Protein AF-A0A1V4KE04-F1 (afdb_monomer_lite)

Foldseek 3Di:
DDDDDPCPPVPDDAQPDAPDPDPVLRVLLVVLVVLVVPVVAVVSVVVNSLSNDDPLQRFFFQDPAEGEGPDDDPVRVVVNVVVVGYYDYPVRCCVVCSRQPPGDGDGDHRPDPPDDPPPDDDD

Sequence (123 aa):
MGIDIRHNRDRKVRRREPKSQDIYLRLLVKLYRFLARRTNAPFNKVILKRLFMSRSNRPPLSLSRMVCALRVTQGARSRILRAGGTILTFDQLAMATPKGKGTVLLSGGCCDPPGPPRKWGSP

Organism: NCBI:txid372326

Radius of gyration: 18.55 Å; chains: 1; bounding box: 66×37×49 Å

Secondary structure (DSSP, 8-state):
------GGGT-----SS-S---HHHHHHHHHHHHHHHHS--HHHHHHHHHHHS-GGG-PPP--SSEEE-S---HHHHHHHHHTT-EEE-HHHHHHH-TT-TT-----------SS--------

Structure (mmCIF, N/CA/C/O backbone):
data_AF-A0A1V4KE04-F1
#
_entry.id   AF-A0A1V4KE04-F1
#
loop_
_atom_site.group_PDB
_atom_site.id
_atom_site.type_symbol
_atom_site.label_atom_id
_atom_site.label_alt_id
_atom_site.label_comp_id
_atom_site.label_asym_id
_atom_site.label_entity_id
_atom_site.label_seq_id
_atom_site.pdbx_PDB_ins_code
_atom_site.Cartn_x
_atom_site.Cartn_y
_atom_site.Cartn_z
_atom_site.occupancy
_atom_site.B_iso_or_equiv
_atom_site.auth_seq_id
_atom_site.auth_comp_id
_atom_site.auth_asym_id
_atom_site.auth_atom_id
_atom_site.pdbx_PDB_model_num
ATOM 1 N N . MET A 1 1 ? 42.020 -22.563 -0.982 1.00 62.12 1 MET A N 1
ATOM 2 C CA . MET A 1 1 ? 41.272 -22.659 -2.254 1.00 62.12 1 MET A CA 1
ATOM 3 C C . MET A 1 1 ? 40.408 -21.415 -2.388 1.00 62.12 1 MET A C 1
ATOM 5 O O . MET A 1 1 ? 39.615 -21.162 -1.491 1.00 62.12 1 MET A O 1
ATOM 9 N N . GLY A 1 2 ? 40.628 -20.588 -3.412 1.00 69.75 2 GLY A N 1
ATOM 10 C CA . GLY A 1 2 ? 39.854 -19.359 -3.618 1.00 69.75 2 GLY A CA 1
ATOM 11 C C . GLY A 1 2 ? 38.497 -19.671 -4.247 1.00 69.75 2 GLY A C 1
ATOM 12 O O . GLY A 1 2 ? 38.446 -20.354 -5.265 1.00 69.75 2 GLY A O 1
ATOM 13 N N . ILE A 1 3 ? 37.407 -19.204 -3.634 1.00 71.44 3 ILE A N 1
ATOM 14 C CA . ILE A 1 3 ? 36.059 -19.313 -4.205 1.00 71.44 3 ILE A CA 1
ATOM 15 C C . ILE A 1 3 ? 35.857 -18.128 -5.150 1.00 71.44 3 ILE A C 1
ATOM 17 O O . ILE A 1 3 ? 35.894 -16.977 -4.721 1.00 71.44 3 ILE A O 1
ATOM 21 N N . ASP A 1 4 ? 35.635 -18.415 -6.429 1.00 73.44 4 ASP A N 1
ATOM 22 C CA . ASP A 1 4 ? 35.352 -17.414 -7.454 1.00 73.44 4 ASP A CA 1
ATOM 23 C C . ASP A 1 4 ? 33.896 -16.923 -7.325 1.00 73.44 4 ASP A C 1
ATOM 25 O O . ASP A 1 4 ? 32.938 -17.603 -7.710 1.00 73.44 4 ASP A O 1
ATOM 29 N N . ILE A 1 5 ? 33.704 -15.755 -6.702 1.00 72.62 5 ILE A N 1
ATOM 30 C CA . ILE A 1 5 ? 32.376 -15.165 -6.486 1.00 72.62 5 ILE A CA 1
ATOM 31 C C . ILE A 1 5 ? 31.968 -14.432 -7.769 1.00 72.62 5 ILE A C 1
ATOM 33 O O . ILE A 1 5 ? 32.357 -13.295 -8.034 1.00 72.62 5 ILE A O 1
ATOM 37 N N . ARG A 1 6 ? 31.156 -15.089 -8.599 1.00 72.38 6 ARG A N 1
ATOM 38 C CA . ARG A 1 6 ? 30.572 -14.488 -9.808 1.00 72.38 6 ARG A CA 1
ATOM 39 C C . ARG A 1 6 ? 29.502 -13.444 -9.439 1.00 72.38 6 ARG A C 1
ATOM 41 O O . ARG A 1 6 ? 28.324 -13.770 -9.328 1.00 72.38 6 ARG A O 1
ATOM 48 N N . HIS A 1 7 ? 29.890 -12.170 -9.354 1.00 72.62 7 HIS A N 1
ATOM 49 C CA . HIS A 1 7 ? 29.044 -11.035 -8.926 1.00 72.62 7 HIS A CA 1
ATOM 50 C C . HIS A 1 7 ? 27.900 -10.618 -9.884 1.00 72.62 7 HIS A C 1
ATOM 52 O O . HIS A 1 7 ? 27.133 -9.695 -9.595 1.00 72.62 7 HIS A O 1
ATOM 58 N N . ASN A 1 8 ? 27.750 -11.269 -11.044 1.00 70.50 8 ASN A N 1
ATOM 59 C CA . ASN A 1 8 ? 26.781 -10.871 -12.080 1.00 70.50 8 ASN A CA 1
ATOM 60 C C . ASN A 1 8 ? 25.312 -11.008 -11.615 1.00 70.50 8 ASN A C 1
ATOM 62 O O . ASN A 1 8 ? 24.431 -10.274 -12.057 1.00 70.50 8 ASN A O 1
ATOM 66 N N . ARG A 1 9 ? 25.032 -11.920 -10.675 1.00 65.62 9 ARG A N 1
ATOM 67 C CA . ARG A 1 9 ? 23.669 -12.185 -10.173 1.00 65.62 9 ARG A CA 1
ATOM 68 C C . ARG A 1 9 ? 23.326 -11.438 -8.876 1.00 65.62 9 ARG A C 1
ATOM 70 O O . ARG A 1 9 ? 22.181 -11.495 -8.426 1.00 65.62 9 ARG A O 1
ATOM 77 N N . ASP A 1 10 ? 24.274 -10.697 -8.301 1.00 67.56 10 ASP A N 1
ATOM 78 C CA . ASP A 1 10 ? 24.104 -10.061 -6.986 1.00 67.56 10 ASP A CA 1
ATOM 79 C C . ASP A 1 10 ? 23.422 -8.690 -7.050 1.00 67.56 10 ASP A C 1
ATOM 81 O O . ASP A 1 10 ? 22.839 -8.220 -6.064 1.00 67.56 10 ASP A O 1
ATOM 85 N N . ARG A 1 11 ? 23.411 -8.047 -8.226 1.00 70.38 11 ARG A N 1
ATOM 86 C CA . ARG A 1 11 ? 22.736 -6.757 -8.427 1.00 70.38 11 ARG A CA 1
ATOM 87 C C . ARG A 1 11 ? 21.215 -6.922 -8.426 1.00 70.38 11 ARG A C 1
ATOM 89 O O . ARG A 1 11 ? 20.560 -7.008 -9.459 1.00 70.38 11 ARG A O 1
ATOM 96 N N . LYS A 1 12 ? 20.616 -6.883 -7.234 1.00 71.00 12 LYS A N 1
ATOM 97 C CA . LYS A 1 12 ? 19.158 -6.791 -7.059 1.00 71.00 12 LYS A CA 1
ATOM 98 C C . LYS A 1 12 ? 18.711 -5.330 -7.106 1.00 71.00 12 LYS A C 1
ATOM 100 O O . LYS A 1 12 ? 18.782 -4.617 -6.104 1.00 71.00 12 LYS A O 1
ATOM 105 N N . VAL A 1 13 ? 18.188 -4.893 -8.252 1.00 76.88 13 VAL A N 1
ATOM 106 C CA . VAL A 1 13 ? 17.594 -3.555 -8.405 1.00 76.88 13 VAL A CA 1
ATOM 107 C C . VAL A 1 13 ? 16.290 -3.480 -7.607 1.00 76.88 13 VAL A C 1
ATOM 109 O O . VAL A 1 13 ? 15.264 -4.043 -7.985 1.00 76.88 13 VAL A O 1
ATOM 112 N N . ARG A 1 14 ? 16.323 -2.779 -6.471 1.00 79.62 14 ARG A N 1
ATOM 113 C CA . ARG A 1 14 ? 15.150 -2.528 -5.622 1.00 79.62 14 ARG A CA 1
ATOM 114 C C . ARG A 1 14 ? 14.768 -1.060 -5.702 1.00 79.62 14 ARG A C 1
ATOM 116 O O . ARG A 1 14 ? 15.611 -0.183 -5.526 1.00 79.62 14 ARG A O 1
ATOM 123 N N . ARG A 1 15 ? 13.482 -0.786 -5.910 1.00 83.62 15 ARG A N 1
ATOM 124 C CA . ARG A 1 15 ? 12.961 0.585 -5.876 1.00 83.62 15 ARG A CA 1
ATOM 125 C C . ARG A 1 15 ? 13.028 1.118 -4.447 1.00 83.62 15 ARG A C 1
ATOM 127 O O . ARG A 1 15 ? 12.503 0.488 -3.530 1.00 83.62 15 ARG A O 1
ATOM 134 N N . ARG A 1 16 ? 13.691 2.263 -4.272 1.00 83.56 16 ARG A N 1
ATOM 135 C CA . ARG A 1 16 ? 13.800 2.970 -2.984 1.00 83.56 16 ARG A CA 1
ATOM 136 C C . ARG A 1 16 ? 12.717 4.034 -2.798 1.00 83.56 16 ARG A C 1
ATOM 138 O O . ARG A 1 16 ? 12.438 4.410 -1.664 1.00 83.56 16 ARG A O 1
ATOM 145 N N . GLU A 1 17 ? 12.126 4.485 -3.901 1.00 83.94 17 GLU A N 1
ATOM 146 C CA . GLU A 1 17 ? 11.132 5.554 -3.980 1.00 83.94 17 GLU A CA 1
ATOM 147 C C . GLU A 1 17 ? 10.092 5.230 -5.065 1.00 83.94 17 GLU A C 1
ATOM 149 O O . GLU A 1 17 ? 10.362 4.399 -5.946 1.00 83.94 17 GLU A O 1
ATOM 154 N N . PRO A 1 18 ? 8.884 5.818 -5.003 1.00 87.25 18 PRO A N 1
ATOM 155 C CA . PRO A 1 18 ? 7.885 5.599 -6.033 1.00 87.25 18 PRO A CA 1
ATOM 156 C C . PRO A 1 18 ? 8.310 6.329 -7.313 1.00 87.25 18 PRO A C 1
ATOM 158 O O . PRO A 1 18 ? 8.832 7.435 -7.256 1.00 87.25 18 PRO A O 1
ATOM 161 N N . LYS A 1 19 ? 8.041 5.733 -8.481 1.00 84.75 19 LYS A N 1
ATOM 162 C CA . LYS A 1 19 ? 8.252 6.418 -9.770 1.00 84.75 19 LYS A CA 1
ATOM 163 C C . LYS A 1 19 ? 7.285 7.591 -9.995 1.00 84.75 19 LYS A C 1
ATOM 165 O O . LYS A 1 19 ? 7.592 8.454 -10.805 1.00 84.75 19 LYS A O 1
ATOM 170 N N . SER A 1 20 ? 6.113 7.587 -9.347 1.00 83.06 20 SER A N 1
ATOM 171 C CA . SER A 1 20 ? 5.113 8.648 -9.535 1.00 83.06 20 SER A CA 1
ATOM 172 C C . SER A 1 20 ? 5.531 9.939 -8.832 1.00 83.06 20 SER A C 1
ATOM 174 O O . SER A 1 20 ? 6.019 9.892 -7.701 1.00 83.06 20 SER A O 1
ATOM 176 N N . GLN A 1 21 ? 5.270 11.073 -9.484 1.00 86.75 21 GLN A N 1
ATOM 177 C CA . GLN A 1 21 ? 5.501 12.415 -8.946 1.00 86.75 21 GLN A CA 1
ATOM 178 C C . GLN A 1 21 ? 4.335 12.927 -8.075 1.00 86.75 21 GLN A C 1
ATOM 180 O O . GLN A 1 21 ? 4.447 14.004 -7.496 1.00 86.75 21 GLN A O 1
ATOM 185 N N . ASP A 1 22 ? 3.250 12.154 -7.921 1.00 87.81 22 ASP A N 1
ATOM 186 C CA . ASP A 1 22 ? 2.085 12.528 -7.104 1.00 87.81 22 ASP A CA 1
ATOM 187 C C . ASP A 1 22 ? 2.470 12.924 -5.666 1.00 87.81 22 ASP A C 1
ATOM 189 O O . ASP A 1 22 ? 3.009 12.114 -4.900 1.00 87.81 22 ASP A O 1
ATOM 193 N N . ILE A 1 23 ? 2.102 14.144 -5.261 1.00 90.06 23 ILE A N 1
ATOM 194 C CA . ILE A 1 23 ? 2.424 14.705 -3.938 1.00 90.06 23 ILE A CA 1
ATOM 195 C C . ILE A 1 23 ? 1.837 13.832 -2.817 1.00 90.06 23 ILE A C 1
ATOM 197 O O . ILE A 1 23 ? 2.555 13.425 -1.900 1.00 90.06 23 ILE A O 1
ATOM 201 N N . TYR A 1 24 ? 0.559 13.453 -2.923 1.00 87.56 24 TYR A N 1
ATOM 202 C CA . TYR A 1 24 ? -0.128 12.627 -1.920 1.00 87.56 24 TYR A CA 1
ATOM 203 C C . TYR A 1 24 ? 0.513 11.247 -1.741 1.00 87.56 24 TYR A C 1
ATOM 205 O O . TYR A 1 24 ? 0.606 10.738 -0.624 1.00 87.56 24 TYR A O 1
ATOM 213 N N . LEU A 1 25 ? 1.018 10.645 -2.824 1.00 87.44 25 LEU A N 1
ATOM 214 C CA . LEU A 1 25 ? 1.694 9.353 -2.740 1.00 87.44 25 LEU A CA 1
ATOM 215 C C . LEU A 1 25 ? 3.028 9.475 -1.996 1.00 87.44 25 LEU A C 1
ATOM 217 O O . LEU A 1 25 ? 3.369 8.597 -1.202 1.00 87.44 25 LEU A O 1
ATOM 221 N N . ARG A 1 26 ? 3.775 10.563 -2.220 1.00 89.56 26 ARG A N 1
ATOM 222 C CA . ARG A 1 26 ? 5.042 10.828 -1.520 1.0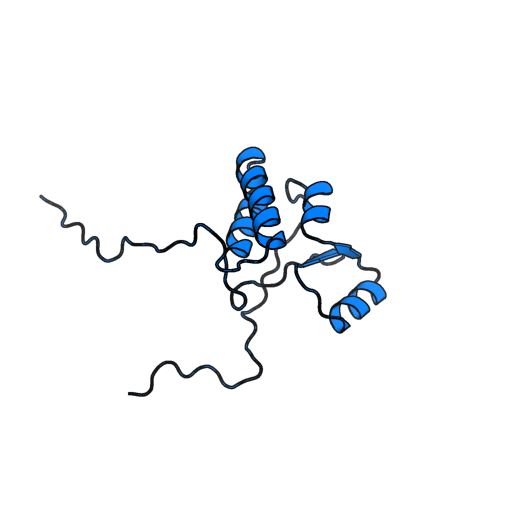0 89.56 26 ARG A CA 1
ATOM 223 C C . ARG A 1 26 ? 4.815 11.088 -0.030 1.00 89.56 26 ARG A C 1
ATOM 225 O O . ARG A 1 26 ? 5.561 10.548 0.789 1.00 89.56 26 ARG A O 1
ATOM 232 N N . LEU A 1 27 ? 3.760 11.823 0.328 1.00 90.88 27 LEU A N 1
ATOM 233 C CA . LEU A 1 27 ? 3.347 12.018 1.725 1.00 90.88 27 LEU A CA 1
ATOM 234 C C . LEU A 1 27 ? 2.991 10.686 2.395 1.00 90.88 27 LEU A C 1
ATOM 236 O O . LEU A 1 27 ? 3.483 10.383 3.483 1.00 90.88 27 LEU A O 1
ATOM 240 N N . LEU A 1 28 ? 2.225 9.841 1.705 1.00 88.38 28 LEU A N 1
ATOM 241 C CA . LEU A 1 28 ? 1.838 8.534 2.224 1.00 88.38 28 LEU A CA 1
ATOM 242 C C . LEU A 1 28 ? 3.042 7.603 2.421 1.00 88.38 28 LEU A C 1
ATOM 244 O O . LEU A 1 28 ? 3.160 6.924 3.440 1.00 88.38 28 LEU A O 1
ATOM 248 N N . VAL A 1 29 ? 3.980 7.600 1.472 1.00 89.81 29 VAL A N 1
ATOM 249 C CA . VAL A 1 29 ? 5.250 6.874 1.602 1.00 89.81 29 VAL A CA 1
ATOM 250 C C . VAL A 1 29 ? 6.037 7.372 2.812 1.00 89.81 29 VAL A C 1
ATOM 252 O O . VAL A 1 29 ? 6.584 6.550 3.547 1.00 89.81 29 VAL A O 1
ATOM 255 N N . LYS A 1 30 ? 6.099 8.690 3.040 1.00 91.44 30 LYS A N 1
ATOM 256 C CA . LYS A 1 30 ? 6.803 9.279 4.189 1.00 91.44 30 LYS A CA 1
ATOM 257 C C . LYS A 1 30 ? 6.205 8.779 5.508 1.00 91.44 30 LYS A C 1
ATOM 259 O O . LYS A 1 30 ? 6.957 8.323 6.372 1.00 91.44 30 LYS A O 1
ATOM 264 N N . LEU A 1 31 ? 4.874 8.756 5.608 1.00 90.19 31 LEU A N 1
ATOM 265 C CA . LEU A 1 31 ? 4.143 8.216 6.756 1.00 90.19 31 LEU A CA 1
ATOM 266 C C . LEU A 1 31 ? 4.446 6.725 6.984 1.00 90.19 31 LEU A C 1
ATOM 268 O O . LEU A 1 31 ? 4.897 6.335 8.060 1.00 90.19 31 LEU A O 1
ATOM 272 N N . TYR A 1 32 ? 4.274 5.876 5.968 1.00 88.44 32 TYR A N 1
ATOM 273 C CA . TYR A 1 32 ? 4.488 4.433 6.125 1.00 88.44 32 TYR A CA 1
ATOM 274 C C . TYR A 1 32 ? 5.958 4.052 6.316 1.00 88.44 32 TYR A C 1
ATOM 276 O O . TYR A 1 32 ? 6.250 3.051 6.969 1.00 88.44 32 TYR A O 1
ATOM 284 N N . ARG A 1 33 ? 6.905 4.852 5.811 1.00 90.81 33 ARG A N 1
ATOM 285 C CA . ARG A 1 33 ? 8.340 4.672 6.076 1.00 90.81 33 ARG A CA 1
ATOM 286 C C . ARG A 1 33 ? 8.682 4.975 7.532 1.00 90.81 33 ARG A C 1
ATOM 288 O O . ARG A 1 33 ? 9.509 4.270 8.105 1.00 90.81 33 ARG A O 1
ATOM 295 N N . PHE A 1 34 ? 8.032 5.969 8.135 1.00 91.25 34 PHE A N 1
ATOM 296 C CA . PHE A 1 34 ? 8.133 6.243 9.568 1.00 91.25 34 PHE A CA 1
ATOM 297 C C . PHE A 1 34 ? 7.514 5.108 10.397 1.00 91.25 34 PHE A C 1
ATOM 299 O O . PHE A 1 34 ? 8.189 4.518 11.244 1.00 91.25 34 PHE A O 1
ATOM 306 N N . LEU A 1 35 ? 6.273 4.718 10.087 1.00 89.44 35 LEU A N 1
ATOM 307 C CA . LEU A 1 35 ? 5.564 3.655 10.805 1.00 89.44 35 LEU A CA 1
ATOM 308 C C . LEU A 1 35 ? 6.287 2.307 10.716 1.00 89.44 35 LEU A C 1
ATOM 310 O O . LEU A 1 35 ? 6.455 1.637 11.735 1.00 89.44 35 LEU A O 1
ATOM 314 N N . ALA A 1 36 ? 6.778 1.921 9.535 1.00 88.69 36 ALA A N 1
ATOM 315 C CA . ALA A 1 36 ? 7.495 0.661 9.328 1.00 88.69 36 ALA A CA 1
ATOM 316 C C . ALA A 1 36 ? 8.814 0.571 10.115 1.00 88.69 36 ALA A C 1
ATOM 318 O O . ALA A 1 36 ? 9.271 -0.536 10.400 1.00 88.69 36 ALA A O 1
ATOM 319 N N . ARG A 1 37 ? 9.419 1.715 10.458 1.00 89.50 37 ARG A N 1
ATOM 320 C CA . ARG A 1 37 ? 10.617 1.786 11.306 1.00 89.50 37 ARG A CA 1
ATOM 321 C C . ARG A 1 37 ? 10.282 1.713 12.797 1.00 89.50 37 ARG A C 1
ATOM 323 O O . ARG A 1 37 ? 11.039 1.106 13.538 1.00 89.50 37 ARG A O 1
ATOM 330 N N . ARG A 1 38 ? 9.175 2.324 13.237 1.00 89.62 38 ARG A N 1
ATOM 331 C CA . ARG A 1 38 ? 8.834 2.470 14.667 1.00 89.62 38 ARG A CA 1
ATOM 332 C C . ARG A 1 38 ? 8.001 1.328 15.250 1.00 89.62 38 ARG A C 1
ATOM 334 O O . ARG A 1 38 ? 8.128 1.030 16.427 1.00 89.62 38 ARG A O 1
ATOM 341 N N . THR A 1 39 ? 7.126 0.710 14.460 1.00 83.50 39 THR A N 1
ATOM 342 C CA . THR A 1 39 ? 6.070 -0.178 14.996 1.00 83.50 39 THR A CA 1
ATOM 343 C C . THR A 1 39 ? 6.392 -1.670 14.928 1.00 83.50 39 THR A C 1
ATOM 345 O O . THR A 1 39 ? 5.591 -2.469 15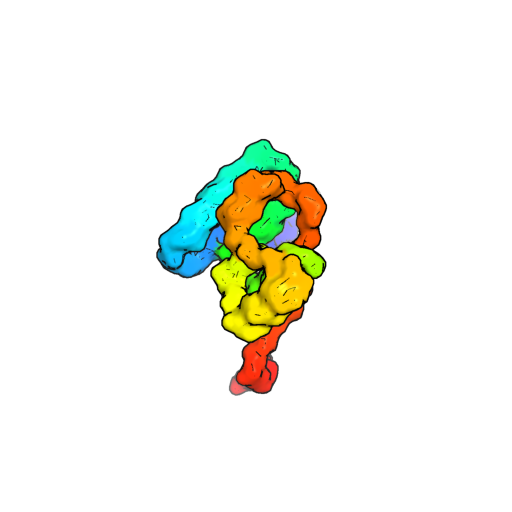.406 1.00 83.50 39 THR A O 1
ATOM 348 N N . ASN A 1 40 ? 7.519 -2.059 14.314 1.00 81.12 40 ASN A N 1
ATOM 349 C CA . ASN A 1 40 ? 7.950 -3.447 14.066 1.00 81.12 40 ASN A CA 1
ATOM 350 C C . ASN A 1 40 ? 6.907 -4.382 13.410 1.00 81.12 40 ASN A C 1
ATOM 352 O O . ASN A 1 40 ? 7.178 -5.564 13.218 1.00 81.12 40 ASN A O 1
ATOM 356 N N . ALA A 1 41 ? 5.754 -3.865 12.980 1.00 83.81 41 ALA A N 1
ATOM 357 C CA . ALA A 1 41 ? 4.705 -4.649 12.349 1.00 83.81 41 ALA A CA 1
ATOM 358 C C . ALA A 1 41 ? 5.107 -5.045 10.912 1.00 83.81 41 ALA A C 1
ATOM 360 O O . ALA A 1 41 ? 5.456 -4.167 10.106 1.00 83.81 41 ALA A O 1
ATOM 361 N N . PRO A 1 42 ? 5.022 -6.338 10.536 1.00 83.44 42 PRO A N 1
ATOM 362 C CA . PRO A 1 42 ? 5.345 -6.783 9.179 1.00 83.44 42 PRO A CA 1
ATOM 363 C C . PRO A 1 42 ? 4.387 -6.180 8.141 1.00 83.44 42 PRO A C 1
ATOM 365 O O . PRO A 1 42 ? 4.807 -5.866 7.027 1.00 83.44 42 PRO A O 1
ATOM 368 N N . PHE A 1 43 ? 3.138 -5.918 8.534 1.00 83.75 43 PHE A N 1
ATOM 369 C CA . PHE A 1 43 ? 2.101 -5.280 7.722 1.00 83.75 43 PHE A CA 1
ATOM 370 C C . PHE A 1 43 ? 2.569 -3.970 7.065 1.00 83.75 43 PHE A C 1
ATOM 372 O O . PHE A 1 43 ? 2.498 -3.814 5.844 1.00 83.75 43 PHE A O 1
ATOM 379 N N . ASN A 1 44 ? 3.158 -3.062 7.849 1.00 85.19 44 ASN A N 1
ATOM 380 C CA . ASN A 1 44 ? 3.603 -1.751 7.368 1.00 85.19 44 ASN A CA 1
ATOM 381 C C . ASN A 1 44 ? 4.750 -1.859 6.354 1.00 85.19 44 ASN A C 1
ATOM 383 O O . ASN A 1 44 ? 4.807 -1.101 5.383 1.00 85.19 44 ASN A O 1
ATOM 387 N N . LYS A 1 45 ? 5.642 -2.844 6.529 1.00 87.75 45 LYS A N 1
ATOM 388 C CA . LYS A 1 45 ? 6.721 -3.130 5.569 1.00 87.75 45 LYS A CA 1
ATOM 389 C C . LYS A 1 45 ? 6.160 -3.632 4.237 1.00 87.75 45 LYS A C 1
ATOM 391 O O . LYS A 1 45 ? 6.707 -3.299 3.185 1.00 87.75 45 LYS A O 1
ATOM 396 N N . VAL A 1 46 ? 5.075 -4.409 4.263 1.00 85.69 46 VAL A N 1
ATOM 397 C CA . VAL A 1 46 ? 4.411 -4.890 3.043 1.00 85.69 46 VAL A CA 1
ATOM 398 C C . VAL A 1 46 ? 3.689 -3.751 2.324 1.00 85.69 46 VAL A C 1
ATOM 400 O O . VAL A 1 46 ? 3.854 -3.622 1.111 1.00 85.69 46 VAL A O 1
ATOM 403 N N . ILE A 1 47 ? 2.969 -2.881 3.043 1.00 84.81 47 ILE A N 1
ATOM 404 C CA . ILE A 1 47 ? 2.327 -1.699 2.441 1.00 84.81 47 ILE A CA 1
ATOM 405 C C . ILE A 1 47 ? 3.368 -0.807 1.770 1.00 84.81 47 ILE A C 1
ATOM 407 O O . ILE A 1 47 ? 3.213 -0.469 0.599 1.00 84.81 47 ILE A O 1
ATOM 411 N N . LEU A 1 48 ? 4.466 -0.485 2.461 1.00 87.44 48 LEU A N 1
ATOM 412 C CA . LEU A 1 48 ? 5.523 0.361 1.904 1.00 87.44 48 LEU A CA 1
ATOM 413 C C . LEU A 1 48 ? 6.118 -0.231 0.616 1.00 87.44 48 LEU A C 1
ATOM 415 O O . LEU A 1 48 ? 6.296 0.484 -0.368 1.00 87.44 48 LEU A O 1
ATOM 419 N N . LYS A 1 49 ? 6.364 -1.549 0.585 1.00 86.06 49 LYS A N 1
ATOM 420 C CA . LYS A 1 49 ? 6.812 -2.241 -0.635 1.00 86.06 49 LYS A CA 1
ATOM 421 C C . LYS A 1 49 ? 5.791 -2.102 -1.766 1.00 86.06 49 LYS A C 1
ATOM 423 O O . LYS A 1 49 ? 6.179 -1.753 -2.878 1.00 86.06 49 LYS A O 1
ATOM 428 N N . ARG A 1 50 ? 4.497 -2.299 -1.488 1.00 82.12 50 ARG A N 1
ATOM 429 C CA . ARG A 1 50 ? 3.407 -2.149 -2.474 1.00 82.12 50 ARG A CA 1
ATOM 430 C C . ARG A 1 50 ? 3.237 -0.705 -2.954 1.00 82.12 50 ARG A C 1
ATOM 432 O O . ARG A 1 50 ? 2.860 -0.477 -4.105 1.00 82.12 50 ARG A O 1
ATOM 439 N N . LEU A 1 51 ? 3.566 0.285 -2.121 1.00 83.56 51 LEU A N 1
ATOM 440 C CA . LEU A 1 51 ? 3.571 1.687 -2.533 1.00 83.56 51 LEU A CA 1
ATOM 441 C C . LEU A 1 51 ? 4.673 1.988 -3.569 1.00 83.56 51 LEU A C 1
ATOM 443 O O . LEU A 1 51 ? 4.452 2.821 -4.444 1.00 83.56 51 LEU A O 1
ATOM 447 N N . PHE A 1 52 ? 5.800 1.271 -3.561 1.00 84.31 52 PHE A N 1
ATOM 448 C CA . PHE A 1 52 ? 6.862 1.407 -4.575 1.00 84.31 52 PHE A CA 1
ATOM 449 C C . PHE A 1 52 ? 6.661 0.551 -5.834 1.00 84.31 52 PHE A C 1
ATOM 451 O O . PHE A 1 52 ? 7.389 0.705 -6.822 1.00 84.31 52 PHE A O 1
ATOM 458 N N . MET A 1 53 ? 5.685 -0.357 -5.831 1.00 80.38 53 MET A N 1
ATOM 459 C CA . MET A 1 53 ? 5.357 -1.174 -7.000 1.00 80.38 53 MET A CA 1
ATOM 460 C C . MET A 1 53 ? 4.654 -0.342 -8.085 1.00 80.3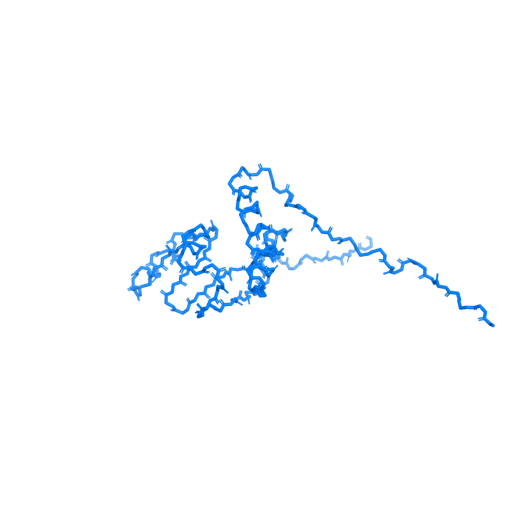8 53 MET A C 1
ATOM 462 O O . MET A 1 53 ? 3.974 0.646 -7.809 1.00 80.38 53 MET A O 1
ATOM 466 N N . SER A 1 54 ? 4.854 -0.740 -9.343 1.00 72.50 54 SER A N 1
ATOM 467 C CA . SER A 1 54 ? 4.171 -0.166 -10.510 1.00 72.50 54 SER A CA 1
ATOM 468 C C . SER A 1 54 ? 2.687 -0.531 -10.495 1.00 72.50 54 SER A C 1
ATOM 470 O O . SER A 1 54 ? 2.314 -1.535 -9.898 1.00 72.50 54 SER A O 1
ATOM 472 N N . ARG A 1 55 ? 1.846 0.254 -11.183 1.00 66.81 55 ARG A N 1
ATOM 473 C CA . ARG A 1 55 ? 0.380 0.084 -11.196 1.00 66.81 55 ARG A CA 1
ATOM 474 C C . ARG A 1 55 ? -0.066 -1.347 -11.527 1.00 66.81 55 ARG A C 1
ATOM 476 O O . ARG A 1 55 ? -0.904 -1.873 -10.811 1.00 66.81 55 ARG A O 1
ATOM 483 N N . SER A 1 56 ? 0.547 -1.991 -12.520 1.00 62.97 56 SER A N 1
ATOM 484 C CA . SER A 1 56 ? 0.245 -3.383 -12.906 1.00 62.97 56 SER A CA 1
ATOM 485 C C . SER A 1 56 ? 0.604 -4.418 -11.836 1.00 62.97 56 SER A C 1
ATOM 487 O O . SER A 1 56 ? 0.024 -5.495 -11.794 1.00 62.97 56 SER A O 1
ATOM 489 N N . ASN A 1 57 ? 1.539 -4.074 -10.948 1.00 67.06 57 ASN A N 1
ATOM 490 C CA . ASN A 1 57 ? 2.034 -4.945 -9.884 1.00 67.06 57 ASN A CA 1
ATOM 491 C C . ASN A 1 57 ? 1.482 -4.532 -8.511 1.00 67.06 57 ASN A C 1
ATOM 493 O O . ASN A 1 57 ? 1.984 -4.992 -7.486 1.00 67.06 57 ASN A O 1
ATOM 497 N N . ARG A 1 58 ? 0.510 -3.610 -8.470 1.00 65.12 58 ARG A N 1
ATOM 498 C CA . ARG A 1 58 ? -0.101 -3.126 -7.234 1.00 65.12 58 ARG A CA 1
ATOM 499 C C . ARG A 1 58 ? -1.499 -3.741 -7.100 1.00 65.12 58 ARG A C 1
ATOM 501 O O . ARG A 1 58 ? -2.459 -3.153 -7.595 1.00 65.12 58 ARG A O 1
ATOM 508 N N . PRO A 1 59 ? -1.630 -4.896 -6.428 1.00 61.31 59 PRO A N 1
ATOM 509 C CA . PRO A 1 59 ? -2.933 -5.490 -6.183 1.00 61.31 59 PRO A CA 1
ATOM 510 C C . PRO A 1 59 ? -3.767 -4.629 -5.219 1.00 61.31 59 PRO A C 1
ATOM 512 O O . PRO A 1 59 ? -3.199 -3.950 -4.351 1.00 61.31 59 PRO A O 1
ATOM 515 N N . PRO A 1 60 ? -5.105 -4.665 -5.334 1.00 59.34 60 PRO A N 1
ATOM 516 C CA . PRO A 1 60 ? -5.994 -3.996 -4.390 1.00 59.34 60 PRO A CA 1
ATOM 517 C C . PRO A 1 60 ? -5.906 -4.649 -3.003 1.00 59.34 60 PRO A C 1
ATOM 519 O O . PRO A 1 60 ? -5.816 -5.869 -2.892 1.00 59.34 60 PRO A O 1
ATOM 522 N N . LEU A 1 61 ? -5.938 -3.834 -1.944 1.00 60.50 61 LEU A N 1
ATOM 523 C CA . LEU A 1 61 ? -6.092 -4.309 -0.566 1.00 60.50 61 LEU A CA 1
ATOM 524 C C . LEU A 1 61 ? -7.579 -4.237 -0.197 1.00 60.50 61 LEU A C 1
ATOM 526 O O . LEU A 1 61 ? -8.229 -3.227 -0.447 1.00 60.50 61 LEU A O 1
ATOM 530 N N . SER A 1 62 ? -8.137 -5.289 0.391 1.00 45.78 62 SER A N 1
ATOM 531 C CA . SER A 1 62 ? -9.512 -5.284 0.904 1.00 45.78 62 SER A CA 1
ATOM 532 C C . SER A 1 62 ? -9.589 -6.140 2.168 1.00 45.78 62 SER A C 1
ATOM 534 O O . SER A 1 62 ? -8.860 -7.120 2.298 1.00 45.78 62 SER A O 1
ATOM 536 N N . LEU A 1 63 ? -10.461 -5.750 3.101 1.00 53.94 63 LEU A N 1
ATOM 537 C CA . LEU A 1 63 ? -11.017 -6.635 4.125 1.00 53.94 63 LEU A CA 1
ATOM 538 C C . LEU A 1 63 ? -12.423 -7.053 3.687 1.00 53.94 63 LEU A C 1
ATOM 540 O O . LEU A 1 63 ? -13.038 -6.398 2.844 1.00 53.94 63 LEU A O 1
ATOM 544 N N . SER A 1 64 ? -12.938 -8.111 4.309 1.00 47.12 64 SER A N 1
ATOM 545 C CA . SER A 1 64 ? -14.272 -8.663 4.035 1.00 47.12 64 SER A CA 1
ATOM 546 C C . SER A 1 64 ? -15.429 -7.704 4.401 1.00 47.12 64 SER A C 1
ATOM 548 O O . SER A 1 64 ? -16.510 -7.804 3.836 1.00 47.12 64 SER A O 1
ATOM 550 N N . ARG A 1 65 ? -15.205 -6.719 5.294 1.00 52.53 65 ARG A N 1
ATOM 551 C CA . ARG A 1 65 ? -16.194 -5.671 5.663 1.00 52.53 65 ARG A CA 1
ATOM 552 C C . ARG A 1 65 ? -15.736 -4.222 5.455 1.00 52.53 65 ARG A C 1
ATOM 554 O O . ARG A 1 65 ? -16.576 -3.330 5.400 1.00 52.53 65 ARG A O 1
ATOM 561 N N . MET A 1 66 ? -1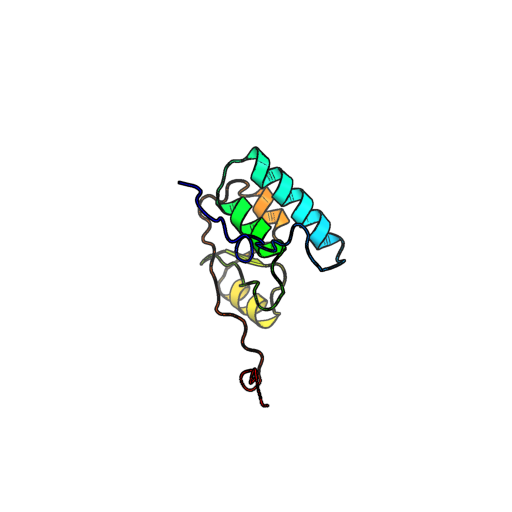4.431 -3.964 5.337 1.00 60.84 66 MET A N 1
ATOM 562 C CA . MET A 1 66 ? -13.882 -2.614 5.137 1.00 60.84 66 MET A CA 1
ATOM 563 C C . MET A 1 66 ? -12.814 -2.649 4.042 1.00 60.84 66 MET A C 1
ATOM 565 O O . MET A 1 66 ? -11.845 -3.402 4.118 1.00 60.84 66 MET A O 1
ATOM 569 N N . VAL A 1 67 ? -12.966 -1.845 2.998 1.00 67.62 67 VAL A N 1
ATOM 570 C CA . VAL A 1 67 ? -12.038 -1.851 1.860 1.00 67.62 67 VAL A CA 1
ATOM 571 C C . VAL A 1 67 ? -11.123 -0.637 1.948 1.00 67.62 67 VAL A C 1
ATOM 573 O O . VAL A 1 67 ? -11.599 0.493 1.936 1.00 67.62 67 VAL A O 1
ATOM 576 N N . CYS A 1 68 ? -9.806 -0.860 2.015 1.00 71.19 68 CYS A N 1
ATOM 577 C CA . CYS A 1 68 ? -8.815 0.215 1.991 1.00 71.19 68 CYS A CA 1
ATOM 578 C C . CYS A 1 68 ? -8.070 0.223 0.658 1.00 71.19 68 CYS A C 1
ATOM 580 O O . CYS A 1 68 ? -7.248 -0.652 0.393 1.00 71.19 68 CYS A O 1
ATOM 582 N N . ALA A 1 69 ? -8.304 1.230 -0.177 1.00 73.50 69 ALA A N 1
ATOM 583 C CA . ALA A 1 69 ? -7.659 1.326 -1.482 1.00 73.50 69 ALA A CA 1
ATOM 584 C C . ALA A 1 69 ? -7.295 2.771 -1.832 1.00 73.50 69 ALA A C 1
ATOM 586 O O . ALA A 1 69 ? -7.931 3.718 -1.387 1.00 73.50 69 ALA A O 1
ATOM 587 N N . LEU A 1 70 ? -6.266 2.939 -2.671 1.00 74.44 70 LEU A N 1
ATOM 588 C CA . LEU A 1 70 ? -5.863 4.262 -3.169 1.00 74.44 70 LEU A CA 1
ATOM 589 C C . LEU A 1 70 ? -6.844 4.809 -4.205 1.00 74.44 70 LEU A C 1
ATOM 591 O O . LEU A 1 70 ? -7.001 6.016 -4.338 1.00 74.44 70 LEU A O 1
ATOM 595 N N . ARG A 1 71 ? -7.456 3.915 -4.983 1.00 75.69 71 ARG A N 1
ATOM 596 C CA . ARG A 1 71 ? -8.469 4.239 -5.983 1.00 75.69 71 ARG A CA 1
ATOM 597 C C . ARG A 1 71 ? -9.519 3.143 -5.962 1.00 75.69 71 ARG A C 1
ATOM 599 O O . ARG A 1 71 ? -9.174 1.967 -6.054 1.00 75.69 71 ARG A O 1
ATOM 606 N N . VAL A 1 72 ? -10.777 3.542 -5.858 1.00 76.12 72 VAL A N 1
ATOM 607 C CA . VAL A 1 72 ? -11.935 2.652 -5.937 1.00 76.12 72 VAL A CA 1
ATOM 608 C C . VAL A 1 72 ? -12.748 3.089 -7.145 1.00 76.12 72 VAL A C 1
ATOM 610 O O . VAL A 1 72 ? -13.010 4.279 -7.314 1.00 76.12 72 VAL A O 1
ATOM 613 N N . THR A 1 73 ? -13.112 2.146 -8.011 1.00 81.00 73 THR A N 1
ATOM 614 C CA . THR A 1 73 ? -14.007 2.442 -9.135 1.00 81.00 73 THR A CA 1
ATOM 615 C C . THR A 1 73 ? -15.406 2.748 -8.608 1.00 81.00 73 THR A C 1
ATOM 617 O O . THR A 1 73 ? -15.830 2.188 -7.597 1.00 81.00 73 THR A O 1
ATOM 620 N N . GLN A 1 74 ? -16.155 3.612 -9.289 1.00 81.19 74 GLN A N 1
ATOM 621 C CA . GLN A 1 74 ? -17.489 4.020 -8.835 1.00 81.19 74 GLN A CA 1
ATOM 622 C C . GLN A 1 74 ? -18.440 2.823 -8.654 1.00 81.19 74 GLN A C 1
ATOM 624 O O . GLN A 1 74 ? -19.145 2.745 -7.652 1.00 81.19 74 GLN A O 1
ATOM 629 N N . GLY A 1 75 ? -18.372 1.830 -9.550 1.00 81.81 75 GLY A N 1
ATOM 630 C CA . GLY A 1 75 ? -19.147 0.589 -9.434 1.00 81.81 75 GLY A CA 1
ATOM 631 C C . GLY A 1 75 ? -18.696 -0.347 -8.302 1.00 81.81 75 GLY A C 1
ATOM 632 O O . GLY A 1 75 ? -19.490 -1.127 -7.783 1.00 81.81 75 GLY A O 1
ATOM 633 N N . ALA A 1 76 ? -17.429 -0.304 -7.879 1.00 78.75 76 ALA A N 1
ATOM 634 C CA . ALA A 1 76 ? -17.012 -0.992 -6.656 1.00 78.75 76 ALA A CA 1
ATOM 635 C C . ALA A 1 76 ? -17.497 -0.229 -5.417 1.00 78.75 76 ALA A C 1
ATOM 637 O O . ALA A 1 76 ? -17.977 -0.846 -4.470 1.00 78.75 76 ALA A O 1
ATOM 638 N N . ARG A 1 77 ? -17.440 1.109 -5.454 1.00 82.12 77 ARG A N 1
ATOM 639 C CA . ARG A 1 77 ? -17.897 1.976 -4.365 1.00 82.12 77 ARG A CA 1
ATOM 640 C C . ARG A 1 77 ? -19.377 1.764 -4.049 1.00 82.12 77 ARG A C 1
ATOM 642 O O . ARG A 1 77 ? -19.710 1.556 -2.888 1.00 82.12 77 ARG A O 1
ATOM 649 N N . SER A 1 78 ? -20.241 1.744 -5.063 1.00 84.19 78 SER A N 1
ATOM 650 C CA . SER A 1 78 ? -21.678 1.502 -4.879 1.00 84.19 78 SER A CA 1
ATOM 651 C C . SER A 1 78 ? -21.974 0.109 -4.320 1.00 84.19 78 SER A C 1
ATOM 653 O O . SER A 1 78 ? -22.768 -0.021 -3.393 1.00 84.19 78 SER A O 1
ATOM 655 N N . ARG A 1 79 ? -21.299 -0.933 -4.823 1.00 81.25 79 ARG A N 1
ATOM 656 C CA . ARG A 1 79 ? -21.472 -2.311 -4.334 1.00 81.25 79 ARG A CA 1
ATOM 657 C C . ARG A 1 79 ? -21.059 -2.475 -2.874 1.00 81.25 79 ARG A C 1
ATOM 659 O O . ARG A 1 79 ? -21.777 -3.126 -2.125 1.00 81.25 79 ARG A O 1
ATOM 666 N N . ILE A 1 80 ? -19.931 -1.881 -2.481 1.00 82.00 80 ILE A N 1
ATOM 667 C CA . ILE A 1 80 ? -19.427 -1.959 -1.103 1.00 82.00 80 ILE A CA 1
ATOM 668 C C . ILE A 1 80 ? -20.385 -1.243 -0.145 1.00 82.00 80 ILE A C 1
ATOM 670 O O . ILE A 1 80 ? -20.763 -1.823 0.868 1.00 82.00 80 ILE A O 1
ATOM 674 N N . LEU A 1 81 ? -20.828 -0.029 -0.491 1.00 84.44 81 LEU A N 1
ATOM 675 C CA . LEU A 1 81 ? -21.778 0.724 0.334 1.00 84.44 81 LEU A CA 1
ATOM 676 C C . LEU A 1 81 ? -23.130 0.006 0.448 1.00 84.44 81 LEU A C 1
ATOM 678 O O . LEU A 1 81 ? -23.683 -0.076 1.539 1.00 84.44 81 LEU A O 1
ATOM 682 N N . ARG A 1 82 ? -23.629 -0.587 -0.647 1.00 85.06 82 ARG A N 1
ATOM 683 C CA . ARG A 1 82 ? -24.868 -1.386 -0.643 1.00 85.06 82 ARG A CA 1
ATOM 684 C C . ARG A 1 82 ? -24.769 -2.625 0.248 1.00 85.06 82 ARG A C 1
ATOM 686 O O . ARG A 1 82 ? -25.759 -3.022 0.844 1.00 85.06 82 ARG A O 1
ATOM 693 N N . ALA A 1 83 ? -23.586 -3.227 0.345 1.00 82.25 83 ALA A N 1
ATOM 694 C CA . ALA A 1 83 ? -23.323 -4.352 1.239 1.00 82.25 83 ALA A CA 1
ATOM 695 C C . ALA A 1 83 ? -23.106 -3.928 2.711 1.00 82.25 83 ALA A C 1
ATOM 697 O O . ALA A 1 83 ? -22.760 -4.770 3.536 1.00 82.25 83 ALA A O 1
ATOM 698 N N . GLY A 1 84 ? -23.259 -2.638 3.046 1.00 80.69 84 GLY A N 1
ATOM 699 C CA . GLY A 1 84 ? -23.011 -2.107 4.391 1.00 80.69 84 GLY A CA 1
ATOM 700 C C . GLY A 1 84 ? -21.526 -2.017 4.763 1.00 80.69 84 GLY A C 1
ATOM 701 O O . GLY A 1 84 ? -21.185 -1.891 5.939 1.00 80.69 84 GLY A O 1
ATOM 702 N N . GLY A 1 85 ? -20.628 -2.113 3.780 1.00 80.06 85 GLY A N 1
ATOM 703 C CA . GLY A 1 85 ? -19.188 -1.989 3.978 1.00 80.06 85 GLY A CA 1
ATOM 704 C C . GLY A 1 85 ? -18.715 -0.537 3.939 1.00 80.06 85 GLY A C 1
ATOM 705 O O . GLY A 1 85 ? -19.300 0.315 3.268 1.00 80.06 85 GLY A O 1
ATOM 706 N N . THR A 1 86 ? -17.606 -0.251 4.619 1.00 81.19 86 THR A N 1
ATOM 707 C CA . THR A 1 86 ? -16.970 1.075 4.601 1.00 81.19 86 THR A CA 1
ATOM 708 C C . THR A 1 86 ? -15.745 1.092 3.695 1.00 81.19 86 THR A C 1
ATOM 710 O O . THR A 1 86 ? -15.057 0.084 3.507 1.00 81.19 86 THR A O 1
ATOM 713 N N . ILE A 1 87 ? -15.466 2.254 3.105 1.00 82.38 87 ILE A N 1
ATOM 714 C CA . ILE A 1 87 ? -14.289 2.473 2.264 1.00 82.38 87 ILE A CA 1
ATOM 715 C C . ILE A 1 87 ? -13.384 3.447 2.996 1.00 82.38 87 ILE A C 1
ATOM 717 O O . ILE A 1 87 ? -13.784 4.581 3.246 1.00 82.38 87 ILE A O 1
ATOM 721 N N . LEU A 1 88 ? -12.181 2.993 3.327 1.00 81.31 88 LEU A N 1
ATOM 722 C CA . LEU A 1 88 ? -11.189 3.784 4.043 1.00 81.31 88 LEU A CA 1
ATOM 723 C C . LEU A 1 88 ? -10.045 4.190 3.119 1.00 81.31 88 LEU A C 1
ATOM 725 O O . LEU A 1 88 ? -9.640 3.444 2.220 1.00 81.31 88 LEU A O 1
ATOM 729 N N . THR A 1 89 ? -9.486 5.367 3.373 1.00 83.50 89 THR A N 1
ATOM 730 C CA . THR A 1 89 ? -8.192 5.760 2.815 1.00 83.50 89 THR A CA 1
ATOM 731 C C . THR A 1 89 ? -7.051 5.182 3.654 1.00 83.50 89 THR A C 1
ATOM 733 O O . THR A 1 89 ? -7.221 4.757 4.799 1.00 83.50 89 THR A O 1
ATOM 736 N N . PHE A 1 90 ? -5.846 5.159 3.086 1.00 79.94 90 PHE A N 1
ATOM 737 C CA . PHE A 1 90 ? -4.674 4.646 3.796 1.00 79.94 90 PHE A CA 1
ATOM 738 C C . PHE A 1 90 ? -4.269 5.509 5.000 1.00 79.94 90 PHE A C 1
ATOM 740 O O . PHE A 1 90 ? -3.701 4.976 5.950 1.00 79.94 90 PHE A O 1
ATOM 747 N N . ASP A 1 91 ? -4.555 6.813 4.989 1.00 82.94 91 ASP A N 1
ATOM 748 C CA . ASP A 1 91 ? -4.327 7.667 6.160 1.00 82.94 91 ASP A CA 1
ATOM 749 C C . ASP A 1 91 ? -5.307 7.327 7.298 1.00 82.94 91 ASP A C 1
ATOM 751 O O . ASP A 1 91 ? -4.878 7.133 8.436 1.00 82.94 91 ASP A O 1
ATOM 755 N N . GLN A 1 92 ? -6.589 7.112 6.979 1.00 85.25 92 GLN A N 1
ATOM 756 C CA . GLN A 1 92 ? -7.618 6.723 7.945 1.00 85.25 92 GLN A CA 1
ATOM 757 C C . GLN A 1 92 ? -7.310 5.360 8.563 1.00 85.25 92 GLN A C 1
ATOM 759 O O . GLN A 1 92 ? -7.434 5.170 9.773 1.00 85.25 92 GLN A O 1
ATOM 764 N N . LEU A 1 93 ? -6.825 4.420 7.747 1.00 83.19 93 LEU A N 1
ATOM 765 C CA . LEU A 1 93 ? -6.366 3.122 8.230 1.00 83.19 93 LEU A CA 1
ATOM 766 C C . LEU A 1 93 ? -5.178 3.254 9.193 1.00 83.19 93 LEU A C 1
ATOM 768 O O . LEU A 1 93 ? -5.127 2.542 10.197 1.00 83.19 93 LEU A O 1
ATOM 772 N N . ALA A 1 94 ? -4.227 4.144 8.893 1.00 82.56 94 ALA A N 1
ATOM 773 C CA . ALA A 1 94 ? -3.054 4.363 9.733 1.00 82.56 94 ALA A CA 1
ATOM 774 C C . ALA A 1 94 ? -3.423 4.946 11.107 1.00 82.56 94 ALA A C 1
ATOM 776 O O . ALA A 1 94 ? -2.794 4.577 12.098 1.00 82.56 94 ALA A O 1
ATOM 777 N N . MET A 1 95 ? -4.455 5.794 11.168 1.00 85.25 95 MET A N 1
ATOM 778 C CA . MET A 1 95 ? -5.003 6.313 12.426 1.00 85.25 95 MET A CA 1
ATOM 779 C C . MET A 1 95 ? -5.729 5.227 13.226 1.00 85.25 95 MET A C 1
ATOM 781 O O . MET A 1 95 ? -5.482 5.079 14.419 1.00 85.25 95 MET A O 1
ATOM 785 N N . ALA A 1 96 ? -6.579 4.430 12.573 1.00 82.69 96 ALA A N 1
ATOM 786 C CA . ALA A 1 96 ? -7.366 3.401 13.251 1.00 82.69 96 ALA A CA 1
ATOM 787 C C . ALA A 1 96 ? -6.515 2.211 13.730 1.00 82.69 96 ALA A C 1
ATOM 789 O O . ALA A 1 96 ? -6.705 1.692 14.827 1.00 82.69 96 ALA A O 1
ATOM 790 N N . THR A 1 97 ? -5.579 1.741 12.898 1.00 79.12 97 THR A N 1
ATOM 791 C CA . THR A 1 97 ? -4.817 0.507 13.156 1.00 79.12 97 THR A CA 1
ATOM 792 C C . THR A 1 97 ? -3.347 0.634 12.732 1.00 79.12 97 THR A C 1
ATOM 794 O O . THR A 1 97 ? -2.908 0.022 11.756 1.00 79.12 97 THR A O 1
ATOM 797 N N . PRO A 1 98 ? -2.500 1.338 13.506 1.00 79.00 98 PRO A N 1
ATOM 798 C CA . PRO A 1 98 ? -1.103 1.579 13.127 1.00 79.00 98 PRO A CA 1
ATOM 799 C C . PRO A 1 98 ? -0.249 0.301 13.058 1.00 79.00 98 PRO A C 1
ATOM 801 O O . PRO A 1 98 ? 0.805 0.291 12.423 1.00 79.00 98 PRO A O 1
ATOM 804 N N . LYS A 1 99 ? -0.685 -0.790 13.703 1.00 80.50 99 LYS A N 1
ATOM 805 C CA . LYS A 1 99 ? -0.011 -2.102 13.684 1.00 80.50 99 LYS A CA 1
ATOM 806 C C . LYS A 1 99 ? -0.625 -3.099 12.685 1.00 80.50 99 LYS A C 1
ATOM 808 O O . LYS A 1 99 ? -0.047 -4.165 12.501 1.00 80.50 99 LYS A O 1
ATOM 813 N N . GLY A 1 100 ? -1.763 -2.782 12.057 1.00 75.62 100 GLY A N 1
ATOM 814 C CA . GLY A 1 100 ? -2.475 -3.711 11.166 1.00 75.62 100 GLY A CA 1
ATOM 815 C C . GLY A 1 100 ? -3.053 -4.943 11.874 1.00 75.62 100 GLY A C 1
ATOM 816 O O . GLY A 1 100 ? -3.032 -6.041 11.329 1.00 75.62 100 GLY A O 1
ATOM 817 N N . LYS A 1 101 ? -3.518 -4.803 13.122 1.00 76.44 101 LYS A N 1
ATOM 818 C CA . LYS A 1 101 ? -4.221 -5.897 13.811 1.00 76.44 101 LYS A CA 1
ATOM 819 C C . LYS A 1 101 ? -5.600 -6.089 13.171 1.00 76.44 101 LYS A C 1
ATOM 821 O O . LYS A 1 101 ? -6.301 -5.105 12.960 1.00 76.44 101 LYS A O 1
ATOM 826 N N . GLY A 1 102 ? -5.973 -7.334 12.868 1.00 73.56 102 GLY A N 1
ATOM 827 C CA . GLY A 1 102 ? -7.258 -7.653 12.231 1.00 73.56 102 GLY A CA 1
ATOM 828 C C . GLY A 1 102 ? -7.338 -7.292 10.743 1.00 73.56 102 GLY A C 1
ATOM 829 O O . GLY A 1 102 ? -8.433 -7.264 10.187 1.00 73.56 102 GLY A O 1
ATOM 830 N N . THR A 1 103 ? -6.202 -7.011 10.087 1.00 73.69 103 THR A N 1
ATOM 831 C CA . THR A 1 103 ? -6.164 -6.689 8.658 1.00 73.69 103 THR A CA 1
ATOM 832 C C . THR A 1 103 ? -5.569 -7.828 7.832 1.00 73.69 103 THR A C 1
ATOM 834 O O . THR A 1 103 ? -4.532 -8.401 8.164 1.00 73.69 103 THR A O 1
ATOM 837 N N . VAL A 1 104 ? -6.221 -8.148 6.715 1.00 71.94 104 VAL A N 1
ATOM 838 C CA . VAL A 1 104 ? -5.744 -9.117 5.724 1.00 71.94 104 VAL A CA 1
ATOM 839 C C . VAL A 1 104 ? -5.304 -8.360 4.478 1.00 71.94 104 VAL A C 1
ATOM 841 O O . VAL A 1 104 ? -6.010 -7.492 3.966 1.00 71.94 104 VAL A O 1
ATOM 844 N N . LEU A 1 105 ? -4.107 -8.672 3.984 1.00 73.94 105 LEU A N 1
ATOM 845 C CA . LEU A 1 105 ? -3.589 -8.102 2.746 1.00 73.94 105 LEU A CA 1
ATOM 846 C C . LEU A 1 105 ? -3.979 -8.991 1.572 1.00 73.94 105 LEU A C 1
ATOM 848 O O . LEU A 1 105 ? -3.238 -9.905 1.213 1.00 73.94 105 LEU A O 1
ATOM 852 N N . LEU A 1 106 ? -5.102 -8.688 0.932 1.00 70.12 106 LEU A N 1
ATOM 853 C CA . LEU A 1 106 ? -5.467 -9.367 -0.307 1.00 70.12 106 LEU A CA 1
ATOM 854 C C . LEU A 1 106 ? -4.469 -9.028 -1.422 1.00 70.12 106 LEU A C 1
ATOM 856 O O . LEU A 1 106 ? -3.919 -7.923 -1.498 1.00 70.12 106 LEU A O 1
ATOM 860 N N . SER A 1 107 ? -4.176 -10.020 -2.255 1.00 60.50 107 SER A N 1
ATOM 861 C CA . SER A 1 107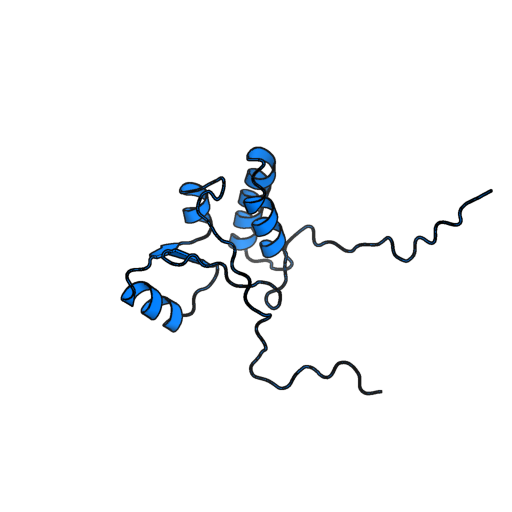 ? -3.405 -9.852 -3.479 1.00 60.50 107 SER A CA 1
ATOM 862 C C . SER A 1 107 ? -4.274 -10.332 -4.629 1.00 60.50 107 SER A C 1
ATOM 864 O O . SER A 1 107 ? -4.493 -11.528 -4.766 1.00 60.50 107 SER A O 1
ATOM 866 N N . GLY A 1 108 ? -4.797 -9.406 -5.431 1.00 63.00 108 GLY A N 1
ATOM 867 C CA . GLY A 1 108 ? -5.370 -9.766 -6.725 1.00 63.00 108 GLY A CA 1
ATOM 868 C C . GLY A 1 108 ? -4.283 -10.252 -7.685 1.00 63.00 108 GLY A C 1
ATOM 869 O O . GLY A 1 108 ? -3.104 -9.923 -7.510 1.00 63.00 108 GLY A O 1
ATOM 870 N N . GLY A 1 109 ? -4.693 -10.996 -8.712 1.00 53.88 109 GLY A N 1
ATOM 871 C CA . GLY A 1 109 ? -3.869 -11.181 -9.900 1.00 53.88 109 GLY A CA 1
ATOM 872 C C . GLY A 1 109 ? -3.498 -9.821 -10.492 1.00 53.88 109 GLY A C 1
ATOM 873 O O . GLY A 1 109 ? -4.216 -8.830 -10.308 1.00 53.88 109 GLY A O 1
ATOM 874 N N . CYS A 1 110 ? -2.344 -9.761 -11.156 1.00 50.44 110 CYS A N 1
ATOM 875 C CA . CYS A 1 110 ? -2.021 -8.672 -12.069 1.00 50.44 110 CYS A CA 1
ATOM 876 C C . CYS A 1 110 ? -3.273 -8.353 -12.884 1.00 50.44 110 CYS A C 1
ATOM 878 O O . CYS A 1 110 ? -3.888 -9.252 -13.445 1.00 50.44 110 CYS A O 1
ATOM 880 N N . CYS A 1 111 ? -3.693 -7.089 -12.867 1.00 45.72 111 CYS A N 1
ATOM 881 C CA . CYS A 1 111 ? -4.775 -6.632 -13.717 1.00 45.72 111 CYS A CA 1
ATOM 882 C C . CYS A 1 111 ? -4.341 -6.875 -15.163 1.00 45.72 111 CYS A C 1
ATOM 884 O O . CYS A 1 111 ? -3.576 -6.078 -15.718 1.00 45.72 111 CYS A O 1
ATOM 886 N N . ASP A 1 112 ? -4.773 -7.998 -15.731 1.00 46.03 112 ASP A N 1
ATOM 887 C CA . ASP A 1 112 ? -4.681 -8.217 -17.158 1.00 46.03 112 ASP A CA 1
ATOM 888 C C . ASP A 1 112 ? -5.438 -7.053 -17.805 1.00 46.03 112 ASP A C 1
ATOM 890 O O . ASP A 1 112 ? -6.601 -6.795 -17.464 1.00 46.03 112 ASP A O 1
ATOM 894 N N . PRO A 1 113 ? -4.768 -6.234 -18.633 1.00 51.03 113 PRO A N 1
ATOM 895 C CA . PRO A 1 113 ? -5.4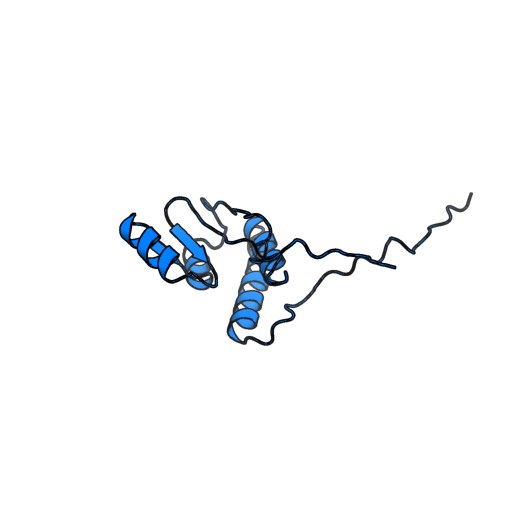79 -5.231 -19.404 1.00 51.03 113 PRO A CA 1
ATOM 896 C C . PRO A 1 113 ? -6.530 -5.949 -20.268 1.00 51.03 113 PRO A C 1
ATOM 898 O O . PRO A 1 113 ? -6.290 -7.087 -20.671 1.00 51.03 113 PRO A O 1
ATOM 901 N N . PRO A 1 114 ? -7.672 -5.317 -20.592 1.00 44.25 114 PRO A N 1
ATOM 902 C CA . PRO A 1 114 ? -8.539 -5.831 -21.644 1.00 44.25 114 PRO A CA 1
ATOM 903 C C . PRO A 1 114 ? -7.751 -5.777 -22.959 1.00 44.25 114 PRO A C 1
ATOM 905 O O . PRO A 1 114 ? -7.624 -4.729 -23.585 1.00 44.25 114 PRO A O 1
ATOM 908 N N . GLY A 1 115 ? -7.109 -6.884 -23.308 1.00 57.06 115 GLY A N 1
ATOM 909 C CA . GLY A 1 115 ? -6.227 -6.995 -24.457 1.00 57.06 115 GLY A CA 1
ATOM 910 C C . GLY A 1 115 ? -5.518 -8.348 -24.470 1.00 57.06 115 GLY A C 1
ATOM 911 O O . GLY A 1 115 ? -5.363 -8.970 -23.417 1.00 57.06 115 GLY A O 1
ATOM 912 N N . PRO A 1 116 ? -5.099 -8.828 -25.650 1.00 57.22 116 PRO A N 1
ATOM 913 C CA . PRO A 1 116 ? -4.364 -10.078 -25.752 1.00 57.22 116 PRO A CA 1
ATOM 914 C C . PRO A 1 116 ? -3.069 -10.006 -24.925 1.00 57.22 116 PRO A C 1
ATOM 916 O O . PRO A 1 116 ? -2.489 -8.920 -24.779 1.00 57.22 116 PRO A O 1
ATOM 919 N N . PRO A 1 117 ? -2.593 -11.140 -24.377 1.00 58.78 117 PRO A N 1
ATOM 920 C CA . PRO A 1 117 ? -1.354 -11.175 -23.610 1.00 58.78 117 PRO A CA 1
ATOM 921 C C . PRO A 1 117 ? -0.226 -10.555 -24.438 1.00 58.78 117 PRO A C 1
ATOM 923 O O . PRO A 1 117 ? -0.081 -10.863 -25.624 1.00 58.78 117 PRO A O 1
ATOM 926 N N . ARG A 1 118 ? 0.569 -9.662 -23.827 1.00 54.53 118 ARG A N 1
ATOM 927 C CA . ARG A 1 118 ? 1.745 -9.079 -24.490 1.00 54.53 118 ARG A CA 1
ATOM 928 C C . ARG A 1 118 ? 2.636 -10.230 -24.949 1.00 54.53 118 ARG A C 1
ATOM 930 O O . ARG A 1 118 ? 3.243 -10.898 -24.114 1.00 54.53 118 ARG A O 1
ATOM 937 N N . LYS A 1 119 ? 2.702 -10.461 -26.262 1.00 57.12 119 LYS A N 1
ATOM 938 C CA . LYS A 1 119 ? 3.672 -11.374 -26.861 1.00 57.12 119 LYS A CA 1
ATOM 939 C C . LYS A 1 119 ? 5.043 -10.731 -26.688 1.00 57.12 119 LYS A C 1
ATOM 941 O O . LYS A 1 119 ? 5.395 -9.790 -27.390 1.00 57.12 119 LYS A O 1
ATOM 946 N N . TRP A 1 120 ? 5.768 -11.169 -25.668 1.00 44.56 120 TRP A N 1
ATOM 947 C CA . TRP A 1 120 ? 7.165 -10.808 -25.487 1.00 44.56 120 TRP A CA 1
ATOM 948 C C . TRP A 1 120 ? 7.986 -11.684 -26.426 1.00 44.56 120 TRP A C 1
ATOM 950 O O . TRP A 1 120 ? 8.074 -12.888 -26.211 1.00 44.56 120 TRP A O 1
ATOM 960 N N . GLY A 1 121 ? 8.550 -11.067 -27.462 1.00 59.50 121 GLY A N 1
ATOM 961 C CA . GLY A 1 121 ? 9.404 -11.738 -28.436 1.00 59.50 121 GLY A CA 1
ATOM 962 C C . GLY A 1 121 ? 8.640 -12.204 -29.672 1.00 59.50 121 GLY A C 1
ATOM 963 O O . GLY A 1 121 ? 7.983 -13.240 -29.681 1.00 59.50 121 GLY A O 1
ATOM 964 N N . SER A 1 122 ? 8.768 -11.440 -30.744 1.00 45.41 122 SER A N 1
ATOM 965 C CA . SER A 1 122 ? 8.930 -12.009 -32.082 1.00 45.41 122 SER A CA 1
ATOM 966 C C . SER A 1 122 ? 10.328 -11.582 -32.550 1.00 45.41 122 SER A C 1
ATOM 968 O O . SER A 1 122 ? 10.777 -10.539 -32.061 1.00 45.41 122 SER A O 1
ATOM 970 N N . PRO A 1 123 ? 11.037 -12.403 -33.348 1.00 59.75 123 PRO A N 1
ATOM 971 C CA . PRO A 1 123 ? 12.385 -12.081 -33.819 1.00 59.75 123 PRO A CA 1
ATOM 972 C C . PRO A 1 123 ? 12.474 -10.688 -34.442 1.00 59.75 123 PRO A C 1
ATOM 974 O O . PRO A 1 123 ? 11.486 -10.283 -35.099 1.00 59.75 123 PRO A O 1
#

pLDDT: mean 75.0, std 12.72, range [44.25, 91.44]

InterPro domains:
  IPR000039 Large ribosomal subunit protein eL18 [PTHR10934] (1-67)
  IPR021131 Large ribosomal subunit protein uL15/eL18 [PF17135] (2-67)
  IPR021132 Large ribosomal subunit protein eL18, conserved site [PS01106] (49-66)
  IPR036227 Large ribosomal subunit protein uL15/eL18 superfamily [SSF52080] (19-106)